Protein AF-A0A7S1HHS2-F1 (afdb_monomer)

Mean predicted aligned error: 9.8 Å

Foldseek 3Di:
DDLVVVVVPDDPVVNVVVVVVVVVVVVVVVVVVVVVVVVVVVVVVVVVVVVVVVVVCCVQPPVFQAQLPPVGRHGDDDDPVAQFDADPPPRFTAGSPPNGGD

Nearest PDB structures (foldseek):
  8jwv-assembly1_A  TM=8.261E-01  e=5.728E-02  Homo sapiens
  4i1h-assembly1_A  TM=8.405E-01  e=6.168E-02  Homo sapiens
  5edv-assembly2_A  TM=7.714E-01  e=8.926E-02  Homo sapiens
  5edv-assembly3_B  TM=7.706E-01  e=1.292E-01  Homo sapiens
  5c1z-assembly2_B  TM=6.050E-01  e=2.513E-01  Homo sapiens

Sequence (102 aa):
FSDQEVALRVESEVHKAYVQAQRRVIEQQAVDELRREIETKMRCDVSQSRVEHLRLRVIEDILTLRCPNKDCGQAFLDFDGCFALTCSKCSKYFCGYCLKHF

Solvent-accessible surface area (backbone atoms only — not comparable to full-atom values): 6044 Å² total; per-residue (Å²): 130,54,73,68,60,48,55,76,74,47,55,71,69,58,39,51,52,49,54,53,51,52,48,51,51,52,54,48,51,54,52,52,50,52,50,52,52,50,53,52,50,52,52,51,52,55,52,51,51,50,52,51,52,50,51,51,46,44,48,63,72,68,69,44,57,44,46,68,51,89,93,65,58,49,68,69,79,83,86,82,84,66,47,81,38,66,39,91,88,76,69,48,53,27,32,70,80,80,52,41,70,118

Structure (mmCIF, N/CA/C/O backbone):
data_AF-A0A7S1HHS2-F1
#
_entry.id   AF-A0A7S1HHS2-F1
#
loop_
_atom_site.group_PDB
_atom_site.id
_atom_site.type_symbol
_atom_site.label_atom_id
_atom_site.label_alt_id
_atom_site.label_comp_id
_atom_site.label_asym_id
_atom_site.label_entity_id
_atom_site.label_seq_id
_atom_site.pdbx_PDB_ins_code
_atom_site.Cartn_x
_atom_site.Cartn_y
_atom_site.Cartn_z
_atom_site.occupancy
_atom_site.B_iso_or_equiv
_atom_site.auth_seq_id
_atom_site.auth_comp_id
_atom_site.auth_asym_id
_atom_site.auth_atom_id
_atom_site.pdbx_PDB_model_num
ATOM 1 N N . PHE A 1 1 ? -37.141 2.224 31.412 1.00 70.19 1 PHE A N 1
ATOM 2 C CA . PHE A 1 1 ? -37.009 2.735 32.786 1.00 70.19 1 PHE A CA 1
ATOM 3 C C . PHE A 1 1 ? -35.719 3.516 32.861 1.00 70.19 1 PHE A C 1
ATOM 5 O O . PHE A 1 1 ? -34.745 3.079 32.256 1.00 70.19 1 PHE A O 1
ATOM 12 N N . SER A 1 2 ? -35.716 4.668 33.519 1.00 85.75 2 SER A N 1
ATOM 13 C CA . SER A 1 2 ? -34.466 5.359 33.836 1.00 85.75 2 SER A CA 1
ATOM 14 C C . SER A 1 2 ? -33.722 4.617 34.953 1.00 85.75 2 SER A C 1
ATOM 16 O O . SER A 1 2 ? -34.337 3.900 35.744 1.00 85.75 2 SER A O 1
ATOM 18 N N . ASP A 1 3 ? -32.408 4.803 35.066 1.00 84.94 3 ASP A N 1
ATOM 19 C CA . ASP A 1 3 ? -31.635 4.175 36.149 1.00 84.94 3 ASP A CA 1
ATOM 20 C C . ASP A 1 3 ? -32.142 4.612 37.538 1.00 84.94 3 ASP A C 1
ATOM 22 O O . ASP A 1 3 ? -32.201 3.811 38.469 1.00 84.94 3 ASP A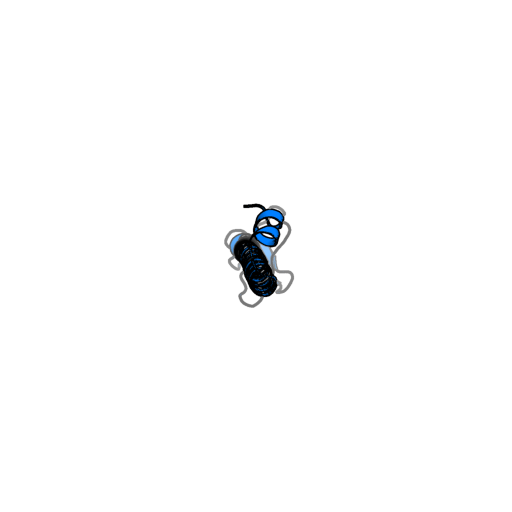 O 1
ATOM 26 N N . GLN A 1 4 ? -32.622 5.856 37.656 1.00 86.56 4 GLN A N 1
ATOM 27 C CA . GLN A 1 4 ? -33.263 6.371 38.872 1.00 86.56 4 GLN A CA 1
ATOM 28 C C . GLN A 1 4 ? -34.557 5.617 39.215 1.00 86.56 4 GLN A C 1
ATOM 30 O O . GLN A 1 4 ? -34.818 5.310 40.376 1.00 86.56 4 GLN A O 1
ATOM 35 N N . GLU A 1 5 ? -35.368 5.286 38.211 1.00 88.12 5 GLU A N 1
ATOM 36 C CA . GLU A 1 5 ? -36.609 4.530 38.387 1.00 88.12 5 GLU A CA 1
ATOM 37 C C . GLU A 1 5 ? -36.380 3.083 38.821 1.00 88.12 5 GLU A C 1
ATOM 39 O O . GLU A 1 5 ? -37.242 2.519 39.498 1.00 88.12 5 GLU A O 1
ATOM 44 N N . VAL A 1 6 ? -35.255 2.489 38.415 1.00 87.62 6 VAL A N 1
ATOM 45 C CA . VAL A 1 6 ? -34.835 1.151 38.842 1.00 87.62 6 VAL A CA 1
ATOM 46 C C . VAL A 1 6 ? -34.340 1.211 40.285 1.00 87.62 6 VAL A C 1
ATOM 48 O O . VAL A 1 6 ? -34.796 0.418 41.104 1.00 87.62 6 VAL A O 1
ATOM 51 N N . ALA A 1 7 ? -33.513 2.204 40.630 1.00 89.62 7 ALA A N 1
ATOM 52 C CA . ALA A 1 7 ? -32.998 2.413 41.986 1.00 89.62 7 ALA A CA 1
ATOM 53 C C . ALA A 1 7 ? -34.099 2.588 43.046 1.00 89.62 7 ALA A C 1
ATOM 55 O O . ALA A 1 7 ? -33.945 2.128 44.173 1.00 89.62 7 ALA A O 1
ATOM 56 N N . LEU A 1 8 ? -35.215 3.231 42.686 1.00 92.88 8 LEU A N 1
ATOM 57 C CA . LEU A 1 8 ? -36.350 3.455 43.589 1.00 92.88 8 LEU A CA 1
ATOM 58 C C . LEU A 1 8 ? -37.261 2.230 43.767 1.00 92.88 8 LEU A C 1
ATOM 60 O O . LEU A 1 8 ? -38.077 2.214 44.686 1.00 92.88 8 LEU A O 1
ATOM 64 N N . ARG A 1 9 ? -37.178 1.234 42.877 1.00 91.75 9 ARG A N 1
ATOM 65 C CA . ARG A 1 9 ? -38.117 0.098 42.823 1.00 91.75 9 ARG A CA 1
ATOM 66 C C . ARG A 1 9 ? -37.525 -1.231 43.278 1.00 91.75 9 ARG A C 1
ATOM 68 O O . ARG A 1 9 ? -38.273 -2.199 43.389 1.00 91.75 9 ARG A O 1
ATOM 75 N N . VAL A 1 10 ? -36.217 -1.301 43.516 1.00 93.75 10 VAL A N 1
ATOM 76 C CA . VAL A 1 10 ? -35.528 -2.546 43.877 1.00 93.75 10 VAL A CA 1
ATOM 77 C C . VAL A 1 10 ? -34.688 -2.376 45.138 1.00 93.75 10 VAL A C 1
ATOM 79 O O . VAL A 1 10 ? -34.275 -1.274 45.490 1.00 93.75 10 VAL A O 1
ATOM 82 N N . GLU A 1 11 ? -34.414 -3.487 45.819 1.00 93.50 11 GLU A N 1
ATOM 83 C CA . GLU A 1 11 ? -33.521 -3.506 46.976 1.00 93.50 11 GLU A CA 1
ATOM 84 C C . GLU A 1 11 ? -32.081 -3.123 46.595 1.00 93.50 11 GLU A C 1
ATOM 86 O O . GLU A 1 11 ? -31.632 -3.343 45.469 1.00 93.50 11 GLU A O 1
ATOM 91 N N . SER A 1 12 ? -31.325 -2.595 47.562 1.00 90.38 12 SER A N 1
ATOM 92 C CA . SER A 1 12 ? -29.957 -2.088 47.354 1.00 90.38 12 SER A CA 1
ATOM 93 C C . SER A 1 12 ? -29.022 -3.104 46.685 1.00 90.38 12 SER A C 1
ATOM 95 O O . SER A 1 12 ? -28.275 -2.751 45.773 1.00 90.38 12 SER A O 1
ATOM 97 N N . GLU A 1 13 ? -29.093 -4.380 47.075 1.00 93.38 13 GLU A N 1
ATOM 98 C CA . GLU A 1 13 ? -28.268 -5.440 46.478 1.00 93.38 13 GLU A CA 1
ATOM 99 C C . GLU A 1 13 ? -28.646 -5.725 45.018 1.00 93.38 13 GLU A C 1
ATOM 101 O O . GLU A 1 13 ? -27.772 -5.885 44.163 1.00 93.38 13 GLU A O 1
ATOM 106 N N . VAL A 1 14 ? -29.942 -5.693 44.696 1.00 94.19 14 VAL A N 1
ATOM 107 C CA . VAL A 1 14 ? -30.439 -5.867 43.323 1.00 94.19 14 VAL A CA 1
ATOM 108 C C . VAL A 1 14 ? -30.028 -4.681 42.450 1.00 94.19 14 VAL A C 1
ATOM 110 O O . VAL A 1 14 ? -29.583 -4.869 41.318 1.00 94.19 14 VAL A O 1
ATOM 113 N N . HIS A 1 15 ? -30.095 -3.460 42.987 1.00 93.94 15 HIS A N 1
ATOM 114 C CA . HIS A 1 15 ? -29.637 -2.264 42.285 1.00 93.94 15 HIS A CA 1
ATOM 115 C C . HIS A 1 15 ? -28.125 -2.314 42.003 1.00 93.94 15 HIS A C 1
ATOM 117 O O . HIS A 1 15 ? -27.696 -2.020 40.888 1.00 93.94 15 HIS A O 1
ATOM 123 N N . LYS A 1 16 ? -27.301 -2.752 42.966 1.00 94.44 16 LYS A N 1
ATOM 124 C CA . LYS A 1 16 ? -25.854 -2.945 42.750 1.00 94.44 16 LYS A CA 1
ATOM 125 C C . LYS A 1 16 ? -25.574 -3.961 41.643 1.00 94.44 16 LYS A C 1
ATOM 127 O O . LYS A 1 16 ? -24.722 -3.704 40.791 1.00 94.44 16 LYS A O 1
ATOM 132 N N . ALA A 1 17 ? -26.289 -5.087 41.637 1.00 94.81 17 ALA A N 1
ATOM 133 C CA . ALA A 1 17 ? -26.155 -6.107 40.601 1.00 94.81 17 ALA A CA 1
ATOM 134 C C . ALA A 1 17 ? -26.548 -5.567 39.213 1.00 94.81 17 ALA A C 1
ATOM 136 O O . ALA A 1 17 ? -25.829 -5.803 38.241 1.00 94.81 17 ALA A O 1
ATOM 137 N N . TYR A 1 18 ? -27.630 -4.784 39.129 1.00 94.06 18 TYR A N 1
ATOM 138 C CA . TYR A 1 18 ? -28.044 -4.092 37.904 1.00 94.06 18 TYR A CA 1
ATOM 139 C C . TYR A 1 18 ? -26.952 -3.148 37.384 1.00 94.06 18 TYR A C 1
ATOM 141 O O . TYR A 1 18 ? -26.535 -3.271 36.233 1.00 94.06 18 TYR A O 1
ATOM 149 N N . VAL A 1 19 ? -26.420 -2.271 38.242 1.00 94.50 19 VAL A N 1
ATOM 150 C CA . VAL A 1 19 ? -25.354 -1.324 37.869 1.00 94.50 19 VAL A CA 1
ATOM 151 C C . VAL A 1 19 ? -24.102 -2.062 37.388 1.00 94.50 19 VAL A C 1
ATOM 153 O O . VAL A 1 19 ? -23.473 -1.656 36.412 1.00 94.50 19 VAL A O 1
ATOM 156 N N . GLN A 1 20 ? -23.728 -3.167 38.039 1.00 96.31 20 GLN A N 1
ATOM 157 C CA . GLN A 1 20 ? -22.600 -3.989 37.594 1.00 96.31 20 GLN A CA 1
ATOM 158 C C . GLN A 1 20 ? -22.852 -4.630 36.226 1.00 96.31 20 GLN A C 1
ATOM 160 O O . GLN A 1 20 ? -21.958 -4.627 35.381 1.00 96.31 20 GLN A O 1
ATOM 165 N N . ALA A 1 21 ? -24.049 -5.169 35.992 1.00 95.19 21 ALA A N 1
ATOM 166 C CA . ALA A 1 21 ? -24.409 -5.746 34.702 1.00 95.19 21 ALA A CA 1
ATOM 167 C C . ALA A 1 21 ? -24.396 -4.685 33.590 1.00 95.19 21 ALA A C 1
ATOM 169 O O . ALA A 1 21 ? -23.837 -4.922 32.522 1.00 95.19 21 ALA A O 1
ATOM 170 N N . GLN A 1 22 ? -24.928 -3.494 33.866 1.00 95.31 22 GLN A N 1
ATOM 171 C CA . GLN A 1 22 ? -24.937 -2.369 32.934 1.00 95.31 22 GLN A CA 1
ATOM 172 C C . GLN A 1 22 ? -23.513 -1.923 32.574 1.00 95.31 22 GLN A C 1
ATOM 174 O O . GLN A 1 22 ? -23.205 -1.764 31.394 1.00 95.31 22 GLN A O 1
ATOM 179 N N . ARG A 1 23 ? -22.616 -1.806 33.566 1.00 96.31 23 ARG A N 1
ATOM 180 C CA . ARG A 1 23 ? -21.193 -1.502 33.328 1.00 96.31 23 ARG A CA 1
ATOM 181 C C . ARG A 1 23 ? -20.538 -2.521 32.406 1.00 96.31 23 ARG A C 1
ATOM 183 O O . ARG A 1 23 ? -19.902 -2.122 31.441 1.00 96.31 23 ARG A O 1
ATOM 190 N N . ARG A 1 24 ? -20.758 -3.817 32.645 1.00 97.25 24 ARG A N 1
ATOM 191 C CA . ARG A 1 24 ? -20.207 -4.884 31.793 1.00 97.25 24 ARG A CA 1
ATOM 192 C C . ARG A 1 24 ? -20.680 -4.773 30.347 1.00 97.25 24 ARG A C 1
ATOM 194 O O . ARG A 1 24 ? -19.886 -4.979 29.438 1.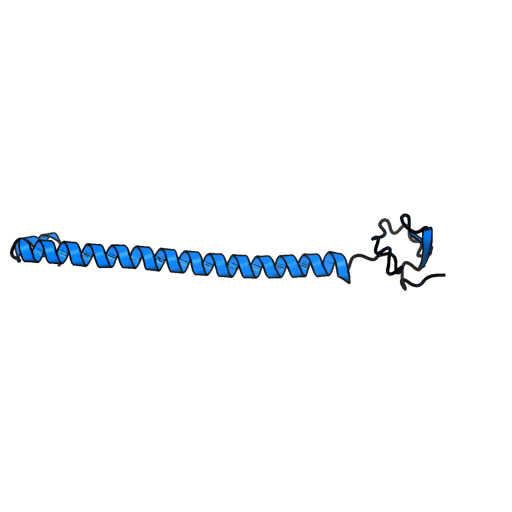00 97.25 24 ARG A O 1
ATOM 201 N N . VAL A 1 25 ? -21.954 -4.444 30.125 1.00 97.19 25 VAL A N 1
ATOM 202 C CA . VAL A 1 25 ? -22.493 -4.258 28.768 1.00 97.19 25 VAL A CA 1
ATOM 203 C C . VAL A 1 25 ? -21.837 -3.060 28.085 1.00 97.19 25 VAL A C 1
ATOM 205 O O . VAL A 1 25 ? -21.427 -3.179 26.935 1.00 97.19 25 VAL A O 1
ATOM 208 N N . ILE A 1 26 ? -21.694 -1.938 28.792 1.00 96.81 26 ILE A N 1
ATOM 209 C CA . ILE A 1 26 ? -21.053 -0.728 28.256 1.00 96.81 26 ILE A CA 1
ATOM 210 C C . ILE A 1 26 ? -19.582 -0.996 27.920 1.00 96.81 26 ILE A C 1
ATOM 212 O O . ILE A 1 26 ? -19.128 -0.668 26.827 1.00 96.81 26 ILE A O 1
ATOM 216 N N . GLU A 1 27 ? -18.843 -1.621 28.836 1.00 97.00 27 GLU A N 1
ATOM 217 C CA . GLU A 1 27 ? -17.441 -1.991 28.629 1.00 97.00 27 GLU A CA 1
ATOM 218 C C . GLU A 1 27 ? -17.291 -2.925 27.423 1.00 97.00 27 GLU A C 1
ATOM 220 O O . GLU A 1 27 ? -16.437 -2.695 26.568 1.00 97.00 27 GLU A O 1
ATOM 225 N N . GLN A 1 28 ? -18.160 -3.932 27.300 1.00 97.31 28 GLN A N 1
ATOM 226 C CA . GLN A 1 28 ? -18.145 -4.850 26.164 1.00 97.31 28 GLN A CA 1
ATOM 227 C C . GLN A 1 28 ? -18.441 -4.130 24.843 1.00 97.31 28 GLN A C 1
ATOM 229 O O . GLN A 1 28 ? -17.753 -4.365 23.852 1.00 97.31 28 GLN A O 1
ATOM 234 N N . GLN A 1 29 ? -19.422 -3.225 24.828 1.00 97.69 29 GLN A N 1
ATOM 235 C CA . GLN A 1 29 ? -19.750 -2.430 23.644 1.00 97.69 29 GLN A CA 1
ATOM 236 C C . GLN A 1 29 ? -18.574 -1.548 23.212 1.00 97.69 29 GLN A C 1
ATOM 238 O O . GLN A 1 29 ? -18.251 -1.517 22.026 1.00 97.69 29 GLN A O 1
ATOM 243 N N . ALA A 1 30 ? -17.894 -0.900 24.162 1.00 97.00 30 ALA A N 1
ATOM 244 C CA . ALA A 1 30 ? -16.716 -0.083 23.879 1.00 97.00 30 ALA A CA 1
ATOM 245 C C . ALA A 1 30 ? -15.553 -0.917 23.308 1.00 97.00 30 ALA A C 1
ATOM 247 O O . ALA A 1 30 ? -14.881 -0.494 22.366 1.00 97.00 30 ALA A O 1
ATOM 248 N N . VAL A 1 31 ? -15.329 -2.125 23.840 1.00 96.88 31 VAL A N 1
ATOM 249 C CA . VAL A 1 31 ? -14.314 -3.058 23.320 1.00 96.88 31 VAL A CA 1
ATOM 250 C C . VAL A 1 31 ? -14.659 -3.525 21.904 1.00 96.88 31 VAL A C 1
ATOM 252 O O . VAL A 1 31 ? -13.780 -3.565 21.038 1.00 96.88 31 VAL A O 1
ATOM 255 N N . ASP A 1 32 ? -15.923 -3.861 21.649 1.00 97.44 32 ASP A N 1
ATOM 256 C CA . ASP A 1 32 ? -16.379 -4.327 20.339 1.00 97.44 32 ASP A CA 1
ATOM 257 C C . ASP A 1 32 ? -16.294 -3.223 19.276 1.00 97.44 32 ASP A C 1
ATOM 259 O O . ASP A 1 32 ? -15.903 -3.490 18.136 1.00 97.44 32 ASP A O 1
ATOM 263 N N . GLU A 1 33 ? -16.619 -1.981 19.640 1.00 96.75 33 GLU A N 1
ATOM 264 C CA . GLU A 1 33 ? -16.478 -0.814 18.768 1.00 96.75 33 GLU A CA 1
ATOM 265 C C . 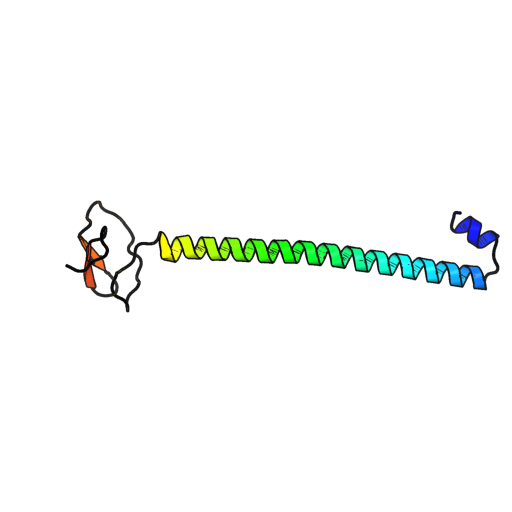GLU A 1 33 ? -15.011 -0.571 18.398 1.00 96.75 33 GLU A C 1
ATOM 267 O O . GLU A 1 33 ? -14.673 -0.545 17.211 1.00 96.75 33 GLU A O 1
ATOM 272 N N . LEU A 1 34 ? -14.116 -0.537 19.391 1.00 95.69 34 LEU A N 1
ATOM 273 C CA . LEU A 1 34 ? -12.682 -0.373 19.150 1.00 95.69 34 LEU A CA 1
ATOM 274 C C . LEU A 1 34 ? -12.118 -1.495 18.265 1.00 95.69 34 LEU A C 1
ATOM 276 O O . LEU A 1 34 ? -11.313 -1.244 17.364 1.00 95.69 34 LEU A O 1
ATOM 280 N N . ARG A 1 35 ? -12.559 -2.740 18.475 1.00 96.31 35 ARG A N 1
ATOM 281 C CA . ARG A 1 35 ? -12.143 -3.880 17.648 1.00 96.31 35 ARG A CA 1
ATOM 282 C C . ARG A 1 35 ? -12.554 -3.698 16.185 1.00 96.31 35 ARG A C 1
ATOM 284 O O . ARG A 1 35 ? -11.735 -3.956 15.302 1.00 96.31 35 ARG A O 1
ATOM 291 N N . ARG A 1 36 ? -13.781 -3.234 15.921 1.00 95.69 36 ARG A N 1
ATOM 292 C CA . ARG A 1 36 ? -14.272 -2.964 14.555 1.00 95.69 36 ARG A CA 1
ATOM 293 C C . ARG A 1 36 ? -13.489 -1.844 13.878 1.00 95.69 36 ARG A C 1
ATOM 295 O O . ARG A 1 36 ? -13.167 -1.954 12.692 1.00 95.69 36 ARG A O 1
ATOM 302 N N . GLU A 1 37 ? -13.156 -0.789 14.616 1.00 95.00 37 GLU A N 1
ATOM 303 C CA . GLU A 1 37 ? -12.333 0.301 14.089 1.00 95.00 37 GLU A CA 1
ATOM 304 C C . GLU A 1 37 ? -10.933 -0.177 13.697 1.00 95.00 37 GLU A C 1
ATOM 306 O O . GLU A 1 37 ? -10.457 0.140 12.603 1.00 95.00 37 GLU A O 1
ATOM 311 N N . 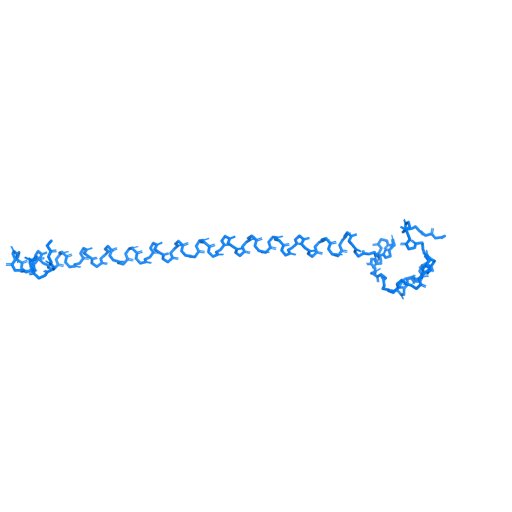ILE A 1 38 ? -10.288 -0.966 14.562 1.00 95.12 38 ILE A N 1
ATOM 312 C CA . ILE A 1 38 ? -8.965 -1.542 14.293 1.00 95.12 38 ILE A CA 1
ATOM 313 C C . ILE A 1 38 ? -9.021 -2.448 13.062 1.00 95.12 38 ILE A C 1
ATOM 315 O O . ILE A 1 38 ? -8.191 -2.302 12.167 1.00 95.12 38 ILE A O 1
ATOM 319 N N . GLU A 1 39 ? -10.006 -3.344 12.976 1.00 94.00 39 GLU A N 1
ATOM 320 C CA . GLU A 1 39 ? -10.147 -4.258 11.836 1.00 94.00 39 GLU A CA 1
ATOM 321 C C . GLU A 1 39 ? -10.332 -3.495 10.515 1.00 94.00 39 GLU A C 1
ATOM 323 O O . GLU A 1 39 ? -9.714 -3.827 9.498 1.00 94.00 39 GLU A O 1
ATOM 328 N N . THR A 1 40 ? -11.135 -2.430 10.539 1.00 92.31 40 THR A N 1
ATOM 329 C CA . THR A 1 40 ? -11.365 -1.577 9.369 1.00 92.31 40 THR A CA 1
ATOM 330 C C . THR A 1 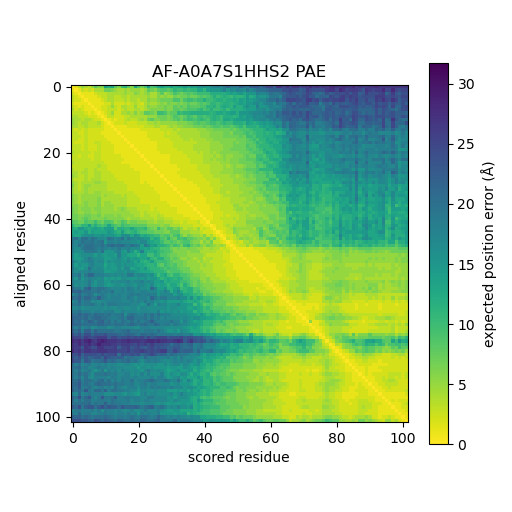40 ? -10.082 -0.861 8.944 1.00 92.31 40 THR A C 1
ATOM 332 O O . THR A 1 40 ? -9.731 -0.891 7.763 1.00 92.31 40 THR A O 1
ATOM 335 N N . LYS A 1 41 ? -9.341 -0.271 9.893 1.00 88.94 41 LYS A N 1
ATOM 336 C CA . LYS A 1 41 ? -8.056 0.394 9.616 1.00 88.94 41 LYS A CA 1
ATOM 337 C C . LYS A 1 41 ? -7.013 -0.585 9.079 1.00 88.94 41 LYS A C 1
ATOM 339 O O . LYS A 1 41 ? -6.446 -0.328 8.024 1.00 88.94 41 LYS A O 1
ATOM 344 N N . MET A 1 42 ? -6.842 -1.745 9.717 1.00 87.44 42 MET A N 1
ATOM 345 C CA . MET A 1 42 ? -5.901 -2.773 9.254 1.00 87.44 42 MET A CA 1
ATOM 346 C C . MET A 1 42 ? -6.221 -3.245 7.832 1.00 87.44 42 MET A C 1
ATOM 348 O O . MET A 1 42 ? -5.313 -3.440 7.025 1.00 87.44 42 MET A O 1
ATOM 352 N N . ARG A 1 43 ? -7.505 -3.405 7.487 1.00 84.69 43 ARG A N 1
ATOM 353 C CA . ARG A 1 43 ? -7.913 -3.767 6.122 1.00 84.69 43 ARG A CA 1
ATOM 354 C C . ARG A 1 43 ? -7.511 -2.692 5.109 1.00 84.69 43 ARG A C 1
ATOM 356 O O . ARG A 1 43 ? -6.982 -3.031 4.047 1.00 84.69 43 ARG A O 1
ATOM 363 N N . CYS A 1 44 ? -7.749 -1.420 5.429 1.00 81.12 44 CYS A N 1
ATOM 364 C CA . CYS A 1 44 ? -7.334 -0.297 4.591 1.00 81.12 44 CYS A CA 1
ATOM 365 C C . CYS A 1 44 ? -5.809 -0.261 4.425 1.00 81.12 44 CYS A C 1
ATOM 367 O O . CYS A 1 44 ? -5.339 -0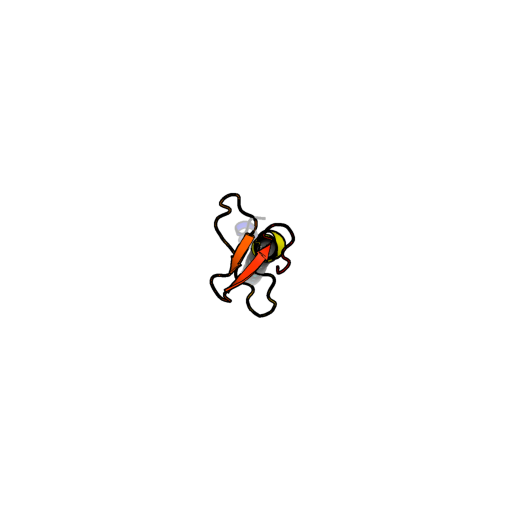.213 3.288 1.00 81.12 44 CYS A O 1
ATOM 369 N N . ASP A 1 45 ? -5.048 -0.399 5.510 1.00 84.81 45 ASP A N 1
ATOM 370 C CA . ASP A 1 45 ? -3.580 -0.370 5.490 1.00 84.81 45 ASP A CA 1
ATOM 371 C C . ASP A 1 45 ? -2.991 -1.500 4.634 1.00 84.81 45 ASP A C 1
ATOM 373 O O . ASP A 1 45 ? -2.120 -1.264 3.795 1.00 84.81 45 ASP A O 1
ATOM 377 N N . VAL A 1 46 ? -3.510 -2.729 4.763 1.00 82.25 46 VAL A N 1
ATOM 378 C CA . VAL A 1 46 ? -3.082 -3.866 3.926 1.00 82.25 46 VAL A CA 1
ATOM 379 C C . VAL A 1 46 ? -3.387 -3.604 2.450 1.00 82.25 46 VAL A C 1
ATOM 381 O O . VAL A 1 46 ? -2.557 -3.879 1.578 1.00 82.25 46 VAL A O 1
ATOM 384 N N . SER A 1 47 ? -4.567 -3.056 2.146 1.00 77.94 47 SER A N 1
ATOM 385 C CA . SER A 1 47 ? -4.942 -2.734 0.766 1.00 77.94 47 SER A CA 1
ATOM 386 C C . SER A 1 47 ? -4.057 -1.635 0.165 1.00 77.94 47 SER A C 1
ATOM 388 O O . SER A 1 47 ? -3.581 -1.792 -0.961 1.00 77.94 47 SER A O 1
ATOM 390 N N . GLN A 1 48 ? -3.758 -0.578 0.927 1.00 79.44 48 GLN A N 1
ATOM 391 C CA . GLN A 1 48 ? -2.869 0.508 0.513 1.00 79.44 48 GLN A CA 1
ATOM 392 C C . GLN A 1 48 ? -1.436 0.012 0.320 1.00 79.44 48 GLN A C 1
ATOM 394 O O . GLN A 1 48 ? -0.821 0.314 -0.701 1.00 79.44 48 GLN A O 1
ATOM 399 N N . SER A 1 49 ? -0.938 -0.824 1.234 1.00 87.38 49 SER A N 1
ATOM 400 C CA . SER A 1 49 ? 0.379 -1.455 1.123 1.00 87.38 49 SER A CA 1
ATOM 401 C C . SER A 1 49 ? 0.511 -2.266 -0.168 1.00 87.38 49 SER A C 1
ATOM 403 O O . SER A 1 49 ? 1.507 -2.146 -0.884 1.00 87.38 49 SER A O 1
ATOM 405 N N . ARG A 1 50 ? -0.522 -3.038 -0.532 1.00 92.31 50 ARG A N 1
ATOM 406 C CA . ARG A 1 50 ? -0.523 -3.808 -1.782 1.00 92.31 50 ARG A CA 1
ATOM 407 C C . ARG A 1 50 ? -0.529 -2.910 -3.020 1.00 92.31 50 ARG A C 1
ATOM 409 O O . ARG A 1 50 ? 0.179 -3.214 -3.978 1.00 92.31 50 ARG A O 1
ATOM 416 N N . VAL A 1 51 ? -1.329 -1.843 -3.023 1.00 93.12 51 VAL A N 1
ATOM 417 C CA . VAL A 1 51 ? -1.373 -0.887 -4.141 1.00 93.12 51 VAL A CA 1
ATOM 418 C C . VAL A 1 51 ? -0.019 -0.210 -4.317 1.00 93.12 51 VAL A C 1
ATOM 420 O O . VAL A 1 51 ? 0.487 -0.166 -5.435 1.00 93.12 51 VAL A O 1
ATOM 423 N N . GLU A 1 52 ? 0.598 0.243 -3.228 1.00 93.00 52 GLU A N 1
ATOM 424 C CA . GLU A 1 52 ? 1.906 0.893 -3.281 1.00 93.00 52 GLU A CA 1
ATOM 425 C C . GLU A 1 52 ? 2.994 -0.070 -3.765 1.00 93.00 52 GLU A C 1
ATOM 427 O O . GLU A 1 52 ? 3.787 0.274 -4.640 1.00 93.00 52 GLU A O 1
ATOM 432 N N . HIS A 1 53 ? 2.972 -1.318 -3.295 1.0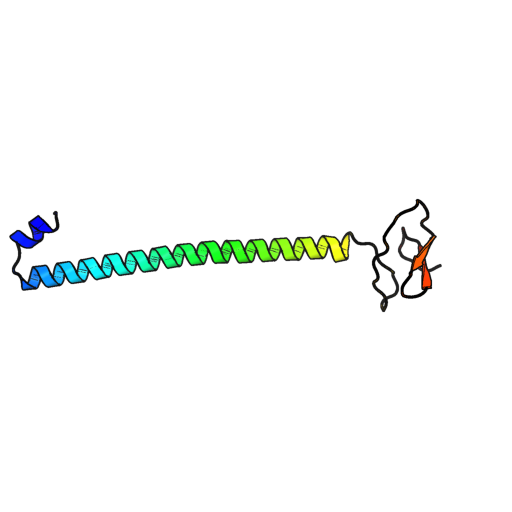0 93.44 53 HIS A N 1
ATOM 433 C CA . HIS A 1 53 ? 3.894 -2.344 -3.773 1.00 93.44 53 HIS A CA 1
ATOM 434 C C . HIS A 1 53 ? 3.744 -2.609 -5.280 1.00 93.44 53 HIS A C 1
ATOM 436 O O . HIS A 1 53 ? 4.735 -2.701 -6.005 1.00 93.44 53 HIS A O 1
ATOM 442 N N . LEU A 1 54 ? 2.507 -2.695 -5.782 1.00 94.62 54 LEU A N 1
ATOM 443 C CA . LEU A 1 54 ? 2.253 -2.849 -7.216 1.00 94.62 54 LEU A CA 1
ATOM 444 C C . LEU A 1 54 ? 2.698 -1.616 -8.008 1.00 94.62 54 LEU A C 1
ATOM 446 O O . LEU A 1 54 ? 3.277 -1.770 -9.082 1.00 94.62 54 LEU A O 1
ATOM 450 N N . ARG A 1 55 ? 2.460 -0.411 -7.481 1.00 95.00 55 ARG A N 1
ATOM 451 C CA . ARG A 1 55 ? 2.884 0.849 -8.098 1.00 95.00 55 ARG A CA 1
ATOM 452 C C . ARG A 1 55 ? 4.400 0.886 -8.270 1.00 95.00 55 ARG A C 1
ATOM 454 O O . ARG A 1 55 ? 4.868 1.140 -9.378 1.00 95.00 55 ARG A O 1
ATOM 461 N N . LEU A 1 56 ? 5.147 0.577 -7.210 1.00 92.88 56 LEU A N 1
ATOM 462 C CA . LEU A 1 56 ? 6.610 0.519 -7.244 1.00 92.88 56 LEU A CA 1
ATOM 463 C C . LEU A 1 56 ? 7.104 -0.523 -8.247 1.00 92.88 56 LEU A C 1
ATOM 465 O O . LEU A 1 56 ? 7.935 -0.203 -9.089 1.00 92.88 56 LEU A O 1
ATOM 469 N N . ARG A 1 57 ? 6.513 -1.723 -8.252 1.00 92.12 57 ARG A N 1
ATOM 470 C CA . ARG A 1 57 ? 6.862 -2.765 -9.225 1.00 92.12 57 ARG A CA 1
ATOM 471 C C . ARG A 1 57 ? 6.630 -2.320 -10.670 1.00 92.12 57 ARG A C 1
ATOM 473 O O . ARG A 1 57 ? 7.459 -2.585 -11.530 1.00 92.12 57 ARG A O 1
ATOM 480 N N . VAL A 1 58 ? 5.518 -1.647 -10.967 1.00 92.94 58 VAL A N 1
ATOM 481 C CA . VAL A 1 58 ? 5.262 -1.124 -12.321 1.00 92.94 58 VAL A CA 1
ATOM 482 C C . VAL A 1 58 ? 6.324 -0.094 -12.708 1.00 92.94 58 VAL A C 1
ATOM 484 O O . VAL A 1 58 ? 6.870 -0.163 -13.808 1.00 92.94 58 VAL A O 1
ATOM 487 N N . ILE A 1 59 ? 6.640 0.835 -11.806 1.00 91.06 59 ILE A N 1
ATOM 488 C CA . ILE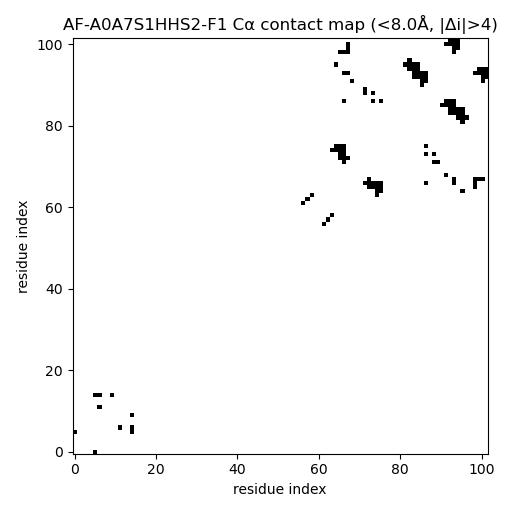 A 1 59 ? 7.640 1.875 -12.055 1.00 91.06 59 ILE A CA 1
ATOM 489 C C . ILE A 1 59 ? 9.008 1.241 -12.298 1.00 91.06 59 ILE A C 1
ATOM 491 O O . ILE A 1 59 ? 9.600 1.457 -13.352 1.00 91.06 59 ILE A O 1
ATOM 495 N N . GLU A 1 60 ? 9.494 0.440 -11.358 1.00 87.06 60 GLU A N 1
ATOM 496 C CA . GLU A 1 60 ? 10.860 -0.079 -11.369 1.00 87.06 60 GLU A CA 1
ATOM 497 C C . GLU A 1 60 ? 11.052 -1.183 -12.402 1.00 87.06 60 GLU A C 1
ATOM 499 O O . GLU A 1 60 ? 12.091 -1.213 -13.061 1.00 87.06 60 GLU A O 1
ATOM 504 N N . ASP A 1 61 ? 10.065 -2.072 -12.570 1.00 83.62 61 ASP A N 1
ATOM 505 C CA . ASP A 1 61 ? 10.254 -3.281 -13.365 1.00 83.62 61 ASP A CA 1
ATOM 506 C C . ASP A 1 61 ? 9.706 -3.249 -14.779 1.00 83.62 61 ASP A C 1
ATOM 508 O O . ASP A 1 61 ? 10.184 -4.012 -15.624 1.00 83.62 61 ASP A O 1
ATOM 512 N N . ILE A 1 62 ? 8.712 -2.401 -15.030 1.00 85.94 62 ILE A N 1
ATOM 513 C CA . ILE A 1 62 ? 8.011 -2.355 -16.314 1.00 85.94 62 ILE A CA 1
ATOM 514 C C . ILE A 1 62 ? 8.369 -1.079 -17.066 1.00 85.94 62 ILE A C 1
ATOM 516 O O . ILE A 1 62 ? 8.722 -1.140 -18.241 1.00 85.94 62 ILE A O 1
ATOM 520 N N . LEU A 1 63 ? 8.265 0.073 -16.401 1.00 88.44 63 LEU A N 1
ATOM 521 C CA . LEU A 1 63 ? 8.398 1.375 -17.056 1.00 88.44 63 LEU A CA 1
ATOM 522 C C . LEU A 1 63 ? 9.835 1.901 -17.063 1.00 88.44 63 LEU A C 1
ATOM 524 O O . LEU A 1 63 ? 10.199 2.668 -17.952 1.00 88.44 63 LEU A O 1
ATOM 528 N N . THR A 1 64 ? 10.659 1.485 -16.103 1.00 88.19 64 THR A N 1
ATOM 529 C CA . THR A 1 64 ? 12.062 1.897 -16.050 1.00 88.19 64 THR A CA 1
ATOM 530 C C . THR A 1 64 ? 12.898 1.024 -16.977 1.00 88.19 64 THR A C 1
ATOM 532 O O . THR A 1 64 ? 13.188 -0.139 -16.685 1.00 88.19 64 THR A O 1
ATOM 535 N N . LEU A 1 65 ? 13.319 1.600 -18.103 1.00 87.75 65 LEU A N 1
ATOM 536 C CA . LEU A 1 65 ? 14.277 0.963 -18.998 1.00 87.75 65 LEU A CA 1
ATOM 537 C C . LEU A 1 65 ? 15.655 0.894 -18.327 1.00 87.75 65 LEU A C 1
ATOM 539 O O . LEU A 1 65 ? 16.106 1.823 -17.654 1.00 87.75 65 LEU A O 1
ATOM 543 N N . ARG A 1 66 ? 16.336 -0.236 -18.505 1.00 90.75 66 ARG A N 1
ATOM 544 C CA . ARG A 1 66 ? 17.577 -0.562 -17.799 1.00 90.75 66 ARG A CA 1
ATOM 545 C C . ARG A 1 66 ? 18.515 -1.367 -18.677 1.00 90.75 66 ARG A C 1
ATOM 547 O O . ARG A 1 66 ? 18.107 -1.958 -19.675 1.00 90.75 66 ARG A O 1
ATOM 554 N N . CYS A 1 67 ? 19.790 -1.360 -18.306 1.00 92.06 67 CYS A N 1
ATOM 555 C CA . CYS A 1 67 ? 20.827 -2.093 -19.008 1.00 92.06 67 CYS A CA 1
ATOM 556 C C . CYS A 1 67 ? 20.439 -3.582 -19.119 1.00 92.06 67 CYS A C 1
ATOM 558 O O . CYS A 1 67 ? 20.183 -4.210 -18.089 1.00 92.06 67 CYS A O 1
ATOM 560 N N . PRO A 1 68 ? 20.446 -4.174 -20.329 1.00 92.19 68 PRO A N 1
ATOM 561 C CA . PRO A 1 68 ? 20.048 -5.570 -20.537 1.00 92.19 68 PRO A CA 1
ATOM 562 C C . PRO A 1 68 ? 21.077 -6.584 -20.020 1.00 92.19 68 PRO A C 1
ATOM 564 O O . PRO A 1 68 ? 20.836 -7.792 -20.030 1.00 92.19 68 PRO A O 1
ATOM 567 N N . ASN A 1 69 ? 22.236 -6.107 -19.560 1.00 92.06 69 ASN A N 1
ATOM 568 C CA . ASN A 1 69 ? 23.229 -6.952 -18.925 1.00 92.06 69 ASN A CA 1
ATOM 569 C C . ASN A 1 69 ? 22.694 -7.470 -17.581 1.00 92.06 69 ASN A C 1
ATOM 571 O O . ASN A 1 69 ? 22.428 -6.676 -16.674 1.00 92.06 69 ASN A O 1
ATOM 575 N N . LYS A 1 70 ? 22.589 -8.799 -17.456 1.00 90.00 70 LYS A N 1
ATOM 576 C CA . LYS A 1 70 ? 21.964 -9.494 -16.317 1.00 90.00 70 LYS A CA 1
ATOM 577 C C . LYS A 1 70 ? 22.584 -9.132 -14.966 1.00 90.00 70 LYS A C 1
ATOM 579 O O . LYS A 1 70 ? 21.863 -9.045 -13.981 1.00 90.00 70 LYS A O 1
ATOM 584 N N . ASP A 1 71 ? 23.883 -8.843 -14.947 1.00 94.06 71 ASP A N 1
ATOM 585 C CA . ASP A 1 71 ? 24.620 -8.513 -13.720 1.00 94.06 71 ASP A CA 1
ATOM 586 C C . ASP A 1 71 ? 24.682 -6.997 -13.435 1.00 94.06 71 ASP A C 1
ATOM 588 O O . ASP A 1 71 ? 25.281 -6.561 -12.452 1.00 94.06 71 ASP A O 1
ATOM 592 N N . CYS A 1 72 ? 24.103 -6.154 -14.303 1.00 92.56 72 CYS A N 1
ATOM 593 C CA . CYS A 1 72 ? 24.186 -4.697 -14.181 1.00 92.56 72 CYS A CA 1
ATOM 594 C C . CYS A 1 72 ? 22.888 -4.068 -13.670 1.00 92.56 72 CYS A C 1
ATOM 596 O O . CYS A 1 72 ? 22.922 -3.389 -12.637 1.00 92.56 72 CYS A O 1
ATOM 598 N N . GLY A 1 73 ? 21.790 -4.253 -14.418 1.00 88.25 73 GLY A N 1
ATOM 599 C CA . GLY A 1 73 ? 20.445 -3.761 -14.091 1.00 88.25 73 GLY A CA 1
ATOM 600 C C . GLY A 1 73 ? 20.283 -2.239 -13.964 1.00 88.25 73 GLY A C 1
ATOM 601 O O . GLY A 1 73 ? 19.226 -1.785 -13.540 1.00 88.25 73 GLY A O 1
ATOM 602 N N . GLN A 1 74 ? 21.300 -1.437 -14.297 1.00 91.31 74 GLN A N 1
ATOM 603 C CA . GLN A 1 74 ? 21.257 0.013 -14.102 1.00 91.31 74 GLN A CA 1
ATOM 604 C C . GLN A 1 74 ? 20.213 0.665 -15.018 1.00 91.31 74 GLN A C 1
ATOM 606 O O . GLN A 1 74 ? 20.268 0.479 -16.235 1.00 91.31 74 GLN A O 1
ATOM 611 N N . ALA A 1 75 ? 19.305 1.456 -14.442 1.00 90.19 75 ALA A N 1
ATOM 612 C CA . ALA A 1 75 ? 18.405 2.325 -15.194 1.00 90.19 75 ALA A CA 1
ATOM 613 C C . ALA A 1 75 ? 19.207 3.372 -15.976 1.00 90.19 75 ALA A C 1
ATOM 615 O O . ALA A 1 75 ? 20.140 3.963 -15.429 1.00 90.19 75 ALA A O 1
ATOM 616 N N . PHE A 1 76 ? 18.862 3.601 -17.241 1.00 84.06 76 PHE A N 1
ATOM 617 C CA . PHE A 1 76 ? 19.445 4.712 -17.990 1.00 84.06 76 PHE A CA 1
ATOM 618 C C . PHE A 1 76 ? 18.468 5.889 -17.983 1.00 84.06 76 PHE A C 1
ATOM 620 O O . PHE A 1 76 ? 17.267 5.716 -18.182 1.00 84.06 76 PHE A O 1
ATOM 627 N N . LEU A 1 77 ? 19.001 7.070 -17.688 1.00 73.31 77 LEU A N 1
ATOM 628 C CA . LEU A 1 77 ? 18.281 8.337 -17.672 1.00 73.31 77 LEU A CA 1
ATOM 629 C C . LEU A 1 77 ? 18.696 9.125 -18.920 1.00 73.31 77 LEU A C 1
ATOM 631 O O . LEU A 1 77 ? 19.753 8.854 -19.484 1.00 73.31 77 LEU A O 1
ATOM 635 N N . ASP A 1 78 ? 17.857 10.077 -19.322 1.00 61.94 78 ASP A N 1
ATOM 636 C CA . ASP A 1 78 ? 18.122 11.043 -20.395 1.00 61.94 78 ASP A CA 1
ATOM 637 C C . ASP A 1 78 ? 18.056 10.457 -21.816 1.00 61.94 78 ASP A C 1
ATOM 639 O O . ASP A 1 78 ? 19.043 10.037 -22.416 1.00 61.94 78 ASP A O 1
ATOM 643 N N . PHE A 1 79 ? 16.842 10.450 -22.380 1.00 69.50 79 PHE A N 1
ATOM 644 C CA . PHE A 1 79 ? 16.641 10.205 -23.807 1.00 69.50 79 PHE A CA 1
ATOM 645 C C . PHE A 1 79 ? 16.962 11.485 -24.588 1.00 69.50 79 PHE A C 1
ATOM 647 O O . PHE A 1 79 ? 16.149 12.405 -24.658 1.00 69.50 79 PHE A O 1
ATOM 654 N N . ASP A 1 80 ? 18.146 11.535 -25.183 1.00 79.69 80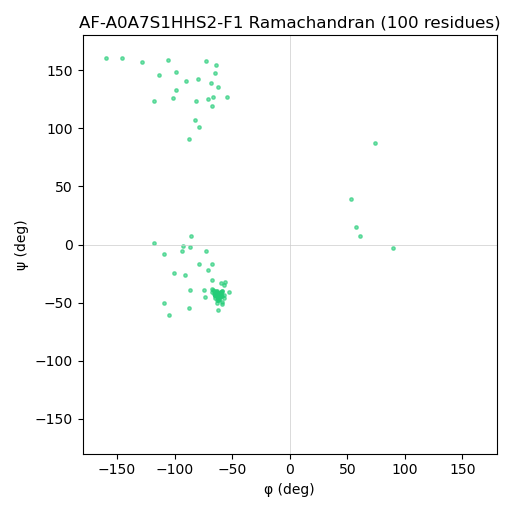 ASP A N 1
ATOM 655 C CA . ASP A 1 80 ? 18.638 12.633 -26.025 1.00 79.69 80 ASP A CA 1
ATOM 656 C C . ASP A 1 80 ? 18.213 12.503 -27.504 1.00 79.69 80 ASP A C 1
ATOM 658 O O . ASP A 1 80 ? 18.655 13.267 -28.362 1.00 79.69 80 ASP A O 1
ATOM 662 N N . GLY A 1 81 ? 17.343 11.535 -27.815 1.00 81.44 81 GLY A N 1
ATOM 663 C CA . GLY A 1 81 ? 16.947 11.193 -29.181 1.00 81.44 81 GLY A CA 1
ATOM 664 C C . GLY A 1 81 ? 17.831 10.132 -29.845 1.00 81.44 81 GLY A C 1
ATOM 665 O O . GLY A 1 81 ? 17.514 9.705 -30.957 1.00 81.44 81 GLY A O 1
ATOM 666 N N . CYS A 1 82 ? 18.895 9.658 -29.186 1.00 86.75 82 CYS A N 1
ATOM 667 C CA . CYS A 1 82 ? 19.737 8.568 -29.665 1.00 86.75 82 CYS A CA 1
ATOM 668 C C . CYS A 1 82 ? 19.397 7.248 -28.957 1.00 86.75 82 CYS A C 1
ATOM 670 O O . CYS A 1 82 ? 19.445 7.129 -27.736 1.00 86.75 82 CYS A O 1
ATOM 672 N N . PHE A 1 83 ? 19.104 6.200 -29.731 1.00 88.50 83 PHE A N 1
ATOM 673 C CA . PHE A 1 83 ? 18.909 4.857 -29.175 1.00 88.50 83 PHE A CA 1
ATOM 674 C C . PHE A 1 83 ? 20.215 4.063 -29.031 1.00 88.50 83 PHE A C 1
ATOM 676 O O . PHE A 1 83 ? 20.167 2.941 -28.543 1.00 88.50 83 PHE A O 1
ATOM 683 N N . ALA A 1 84 ? 21.373 4.588 -29.437 1.00 91.69 84 ALA A N 1
ATOM 684 C CA . ALA A 1 84 ? 22.658 3.921 -29.226 1.00 91.69 84 ALA A CA 1
ATOM 685 C C . ALA A 1 84 ? 23.232 4.310 -27.857 1.00 91.69 84 ALA A C 1
ATOM 687 O O . ALA A 1 84 ? 23.937 5.308 -27.722 1.00 91.69 84 ALA A O 1
ATOM 688 N N . LEU A 1 85 ? 22.906 3.523 -26.832 1.00 89.56 85 LEU A N 1
ATOM 689 C CA . LEU A 1 85 ? 23.225 3.840 -25.444 1.00 89.56 85 LEU A CA 1
ATOM 690 C C . LEU A 1 85 ? 24.475 3.106 -24.965 1.00 89.56 85 LEU A C 1
ATOM 692 O O . LEU A 1 85 ? 24.737 1.963 -25.346 1.00 89.56 85 LEU A O 1
ATOM 696 N N . THR A 1 86 ? 25.209 3.755 -24.060 1.00 91.81 86 THR A N 1
ATOM 697 C CA . THR A 1 86 ? 26.342 3.167 -23.336 1.00 91.81 86 THR A CA 1
ATOM 698 C C . THR A 1 86 ? 26.029 3.160 -21.845 1.00 91.81 86 THR A C 1
ATOM 700 O O . THR A 1 86 ? 25.744 4.202 -21.260 1.00 91.81 86 THR A O 1
ATOM 703 N N . CYS A 1 87 ? 26.066 1.988 -21.208 1.00 91.75 87 CYS A N 1
ATOM 704 C CA . CYS A 1 87 ? 25.811 1.885 -19.770 1.00 91.75 87 CYS A CA 1
ATOM 705 C C . CYS A 1 87 ? 26.970 2.490 -18.964 1.00 91.75 87 CYS A C 1
ATOM 707 O O . CYS A 1 87 ? 28.100 2.027 -19.093 1.00 91.75 87 CYS A O 1
ATOM 709 N N . SER A 1 88 ? 26.701 3.446 -18.070 1.00 90.75 88 SER A N 1
ATOM 710 C CA . SER A 1 88 ? 27.750 4.091 -17.264 1.00 90.75 88 SER A CA 1
ATOM 711 C C . SER A 1 88 ? 28.367 3.193 -16.183 1.00 90.75 88 SER A C 1
ATOM 713 O O . SER A 1 88 ? 29.498 3.436 -15.775 1.00 90.75 88 SER A O 1
ATOM 715 N N . LYS A 1 89 ? 27.677 2.132 -15.739 1.00 92.88 89 LYS A N 1
ATOM 716 C CA . LYS A 1 89 ? 28.199 1.170 -14.747 1.00 92.88 89 LYS A CA 1
ATOM 717 C C . LYS A 1 89 ? 29.024 0.037 -15.354 1.00 92.88 89 LYS A C 1
ATOM 719 O O . LYS A 1 89 ? 29.989 -0.389 -14.733 1.00 92.88 89 LYS A O 1
ATOM 724 N N . CYS A 1 90 ? 28.627 -0.510 -16.508 1.00 94.19 90 CYS A N 1
ATOM 725 C CA . CYS A 1 90 ? 29.305 -1.678 -17.101 1.00 94.19 90 CYS A CA 1
ATOM 726 C C . CYS A 1 90 ? 29.930 -1.431 -18.478 1.00 94.19 90 CYS A C 1
ATOM 728 O O . CYS A 1 90 ? 30.463 -2.368 -19.070 1.00 94.19 90 CYS A O 1
ATOM 730 N N . SER A 1 91 ? 29.839 -0.205 -18.997 1.00 93.31 91 SER A N 1
ATOM 731 C CA . SER A 1 91 ? 30.424 0.243 -20.270 1.00 93.31 91 SER A CA 1
ATOM 732 C C . SER A 1 91 ? 29.996 -0.549 -21.511 1.00 93.31 91 SER A C 1
ATOM 734 O O . SER A 1 91 ? 30.616 -0.432 -22.563 1.00 93.31 91 SER A O 1
ATOM 736 N N . LYS A 1 92 ? 28.929 -1.355 -21.423 1.00 92.50 92 LYS A N 1
ATOM 737 C CA . LYS A 1 92 ? 28.367 -2.073 -22.574 1.00 92.50 92 LYS A CA 1
ATOM 738 C C . LYS A 1 92 ? 27.488 -1.154 -23.414 1.00 92.50 92 LYS A C 1
ATOM 740 O O . LYS A 1 92 ? 26.703 -0.373 -22.872 1.00 92.50 92 LYS A O 1
ATOM 745 N N . TYR A 1 93 ? 27.563 -1.348 -24.724 1.00 93.06 93 TYR A N 1
ATOM 746 C CA . TYR A 1 93 ? 26.720 -0.684 -25.709 1.00 93.06 93 TYR A CA 1
ATOM 747 C C . TYR A 1 93 ? 25.452 -1.507 -25.967 1.00 93.06 93 TYR A C 1
ATOM 749 O O . TYR A 1 93 ? 25.494 -2.744 -25.983 1.00 93.06 93 TYR A O 1
ATOM 757 N N . PHE A 1 94 ? 24.310 -0.842 -26.117 1.00 92.44 94 PHE A N 1
ATOM 758 C CA . PHE A 1 94 ? 23.031 -1.490 -26.411 1.00 92.44 94 PHE A CA 1
ATOM 759 C C . PHE A 1 94 ? 22.019 -0.509 -27.012 1.00 92.44 94 PHE A C 1
ATOM 761 O O . PHE A 1 94 ? 22.131 0.706 -26.861 1.00 92.44 94 PHE A O 1
ATOM 768 N N . CYS A 1 95 ? 21.004 -1.047 -27.682 1.00 91.62 95 CYS A N 1
ATOM 769 C CA . CYS A 1 95 ? 19.910 -0.263 -28.236 1.00 91.62 95 CYS A CA 1
ATOM 770 C C . CYS A 1 95 ? 18.866 0.073 -27.157 1.00 91.62 95 CYS A C 1
ATOM 772 O O . CYS A 1 95 ? 18.285 -0.832 -26.561 1.00 91.62 95 CYS A O 1
ATOM 774 N N . GLY A 1 96 ? 18.572 1.355 -26.944 1.00 88.44 96 GLY A N 1
ATOM 775 C CA . GLY A 1 96 ? 17.571 1.837 -25.987 1.00 88.44 96 GLY A CA 1
ATOM 776 C C . GLY A 1 96 ? 16.121 1.493 -26.345 1.00 88.44 96 GLY A C 1
ATOM 777 O O . GLY A 1 96 ? 15.265 1.546 -25.472 1.00 88.44 96 GLY A O 1
ATOM 778 N N . TYR A 1 97 ? 15.841 1.108 -27.598 1.00 88.00 97 TYR A N 1
ATOM 779 C CA . TYR A 1 97 ? 14.506 0.673 -28.028 1.00 88.00 97 TYR A CA 1
ATOM 780 C C . TYR A 1 97 ? 14.288 -0.828 -27.807 1.00 88.00 97 TYR A C 1
ATOM 782 O O . TYR A 1 97 ? 13.336 -1.232 -27.148 1.00 88.00 97 TYR A O 1
ATOM 790 N N . CYS A 1 98 ? 15.170 -1.676 -28.350 1.00 91.69 98 CYS A N 1
ATOM 791 C CA . CYS A 1 98 ? 14.998 -3.131 -28.277 1.00 91.69 98 CYS A CA 1
ATOM 792 C C . CYS A 1 98 ? 15.717 -3.791 -27.092 1.00 91.69 98 CYS A C 1
ATOM 794 O O . CYS A 1 98 ? 15.557 -4.995 -26.895 1.00 91.69 98 CYS A O 1
ATOM 796 N N . LEU A 1 99 ? 16.510 -3.028 -26.328 1.00 89.56 99 LEU A N 1
ATOM 797 C CA . LEU A 1 99 ? 17.303 -3.484 -25.182 1.00 89.56 99 LEU A CA 1
ATOM 798 C C . LEU A 1 99 ? 18.210 -4.680 -25.515 1.00 89.56 99 LEU A C 1
ATOM 800 O O . LEU A 1 99 ? 18.377 -5.600 -24.717 1.00 89.56 99 LEU A O 1
ATOM 804 N N . LYS A 1 100 ? 18.810 -4.678 -26.710 1.00 92.06 100 LYS A N 1
ATOM 805 C CA . LYS A 1 100 ? 19.797 -5.680 -27.140 1.00 92.06 100 LYS A CA 1
ATOM 806 C C . LYS A 1 100 ? 21.166 -5.042 -27.312 1.00 92.06 100 LYS A C 1
ATOM 808 O O . LYS A 1 100 ? 21.261 -3.885 -27.715 1.00 92.06 100 LYS A O 1
ATOM 813 N N . HIS A 1 101 ? 22.206 -5.805 -26.998 1.00 90.88 101 HIS A N 1
ATOM 814 C CA . HIS A 1 101 ? 23.585 -5.397 -27.241 1.00 90.88 101 HIS A CA 1
ATOM 815 C C . HIS A 1 101 ? 23.862 -5.256 -28.740 1.00 90.88 101 HIS A C 1
ATOM 817 O O . HIS A 1 101 ? 23.258 -5.973 -29.543 1.00 90.88 101 HIS A O 1
ATOM 823 N N . PHE A 1 102 ? 24.741 -4.311 -29.073 1.00 85.38 102 PHE A N 1
ATOM 824 C CA . PHE A 1 102 ? 25.344 -4.210 -30.401 1.00 85.38 102 PHE A CA 1
ATOM 825 C C . PHE A 1 102 ? 26.470 -5.232 -30.558 1.00 85.38 102 PHE A C 1
ATOM 827 O O . PHE A 1 102 ? 27.102 -5.562 -29.526 1.00 85.38 102 PHE A O 1
#

Organism: Hemiselmis andersenii (NCBI:txid464988)

Radius of gyration: 33.25 Å; Cα contacts (8 Å, |Δi|>4): 65; chains: 1; bounding box: 68×22×78 Å

pLDDT: mean 90.28, std 6.22, range [61.94, 97.69]

Secondary structure (DSSP, 8-state):
--HHHHHTTS-HHHHHHHHHHHHHHHHHHHHHHHHHHHHHHHHHHHHHHHHHHHHHHIIIIIIS-B-S-TTT-PBP----S--EEE-TTT--EEETTT--B-